Protein AF-A0A7Z9W0R3-F1 (afdb_monomer)

Foldseek 3Di:
DCVVVDVVVVVVVVVVVVVLVVLLVVLLVVLVVVLVPDDPVCNVVSVVVSVVSSVVSVVVSVVCVVVVPPD

Mean predicted aligned error: 11.1 Å

Secondary structure (DSSP, 8-state):
--STT-HHHHHHHHHHHHHHHHHHHHHHHHHHHHHHTS-TTTHHHHHHHHHHHHHHHHHHHHHHHHHHS--

Solvent-accessible surface area (backbone atoms only — not comparable to full-atom values): 4043 Å² total; per-residue (Å²): 141,61,77,90,77,39,66,68,59,56,50,51,50,51,49,53,53,48,54,55,48,51,65,58,46,56,55,50,50,54,34,54,56,56,33,71,73,46,59,82,86,48,32,64,55,36,48,50,55,33,51,50,51,44,50,48,51,51,51,51,49,53,48,47,52,56,67,55,66,77,123

Nearest PDB structures (foldseek):
  2rdc-assembly1_A  TM=6.606E-01  e=8.733E+00  Geobacter sulfurreducens PCA
  5jje-assembly1_B  TM=4.826E-01  e=7.659E+00  Natronomonas pharaonis

Structure (mmCIF, N/CA/C/O backbone):
data_AF-A0A7Z9W0R3-F1
#
_entry.id   AF-A0A7Z9W0R3-F1
#
loop_
_atom_site.group_PDB
_atom_site.id
_atom_site.type_symbol
_atom_site.label_atom_id
_atom_site.label_alt_id
_atom_site.label_comp_id
_atom_site.label_asym_id
_atom_site.label_entity_id
_atom_site.label_seq_id
_atom_site.pdbx_PDB_ins_code
_atom_site.Cartn_x
_atom_site.Cartn_y
_atom_site.Cartn_z
_atom_site.occupancy
_atom_site.B_iso_or_equiv
_atom_site.auth_seq_id
_atom_site.auth_comp_id
_atom_site.auth_asym_id
_atom_site.auth_atom_id
_atom_site.pdbx_PDB_model_num
ATOM 1 N N . MET A 1 1 ? 18.297 1.418 -34.285 1.00 50.44 1 MET A N 1
ATOM 2 C CA . MET A 1 1 ? 16.860 1.178 -34.017 1.00 50.44 1 MET A CA 1
ATOM 3 C C . MET A 1 1 ? 16.751 -0.142 -33.255 1.00 50.44 1 MET A C 1
ATOM 5 O O . MET A 1 1 ? 16.046 -1.043 -33.675 1.00 50.44 1 MET A O 1
ATOM 9 N N . ASP A 1 2 ? 17.470 -0.248 -32.130 1.00 62.72 2 ASP A N 1
ATOM 10 C CA . ASP A 1 2 ? 17.778 -1.531 -31.461 1.00 62.72 2 ASP A CA 1
ATOM 11 C C . ASP A 1 2 ? 17.410 -1.500 -29.968 1.00 62.72 2 ASP A C 1
ATOM 13 O O . ASP A 1 2 ? 17.688 -2.423 -29.212 1.00 62.72 2 ASP A O 1
ATOM 17 N N . TRP A 1 3 ? 16.760 -0.417 -29.532 1.00 57.53 3 TRP A N 1
ATOM 18 C CA . TRP A 1 3 ? 16.342 -0.207 -28.148 1.00 57.53 3 TRP A CA 1
ATOM 19 C C . TRP A 1 3 ? 15.197 -1.146 -27.746 1.00 57.53 3 TRP A C 1
ATOM 21 O O . TRP A 1 3 ? 15.156 -1.609 -26.616 1.00 57.53 3 TRP A O 1
ATOM 31 N N . ILE A 1 4 ? 14.307 -1.497 -28.679 1.00 64.25 4 ILE A N 1
ATOM 32 C CA . ILE A 1 4 ? 13.158 -2.383 -28.418 1.00 64.25 4 ILE A CA 1
ATOM 33 C C . ILE A 1 4 ? 13.586 -3.856 -28.283 1.00 64.25 4 ILE A C 1
ATOM 35 O O . ILE A 1 4 ? 12.942 -4.612 -27.559 1.00 64.25 4 ILE A O 1
ATOM 39 N N . GLY A 1 5 ? 14.675 -4.262 -28.948 1.00 69.50 5 GLY A N 1
ATOM 40 C CA . GLY A 1 5 ? 15.146 -5.651 -28.987 1.00 69.50 5 GLY A CA 1
ATOM 41 C C . GLY A 1 5 ? 16.108 -6.039 -27.866 1.00 69.50 5 GLY A C 1
ATOM 42 O O . GLY A 1 5 ? 16.588 -7.167 -27.871 1.00 69.50 5 GLY A O 1
ATOM 43 N N . ASN A 1 6 ? 16.418 -5.125 -26.940 1.00 72.00 6 ASN A N 1
ATOM 44 C CA . ASN A 1 6 ? 17.439 -5.342 -25.921 1.00 72.00 6 ASN A CA 1
ATOM 45 C C . ASN A 1 6 ? 16.811 -5.968 -24.655 1.00 72.00 6 ASN A C 1
ATOM 47 O O . ASN A 1 6 ? 16.109 -5.265 -23.917 1.00 72.00 6 ASN A O 1
ATOM 51 N N . PRO A 1 7 ? 17.003 -7.277 -24.399 1.00 77.31 7 PRO A N 1
ATOM 52 C CA . PRO A 1 7 ? 16.323 -7.987 -23.315 1.00 77.31 7 PRO A CA 1
ATOM 53 C C . PRO A 1 7 ? 16.681 -7.431 -21.931 1.00 77.31 7 PRO A C 1
ATOM 55 O O . PRO A 1 7 ? 15.820 -7.394 -21.054 1.00 77.31 7 PRO A O 1
ATOM 58 N N . ASP A 1 8 ? 17.896 -6.906 -21.752 1.00 81.81 8 ASP A N 1
ATOM 59 C CA . ASP A 1 8 ? 18.340 -6.284 -20.500 1.00 81.81 8 ASP A CA 1
ATOM 60 C C . ASP A 1 8 ? 17.466 -5.094 -20.078 1.00 81.81 8 ASP A C 1
ATOM 62 O O . ASP A 1 8 ? 17.188 -4.909 -18.893 1.00 81.81 8 ASP A O 1
ATOM 66 N N . MET A 1 9 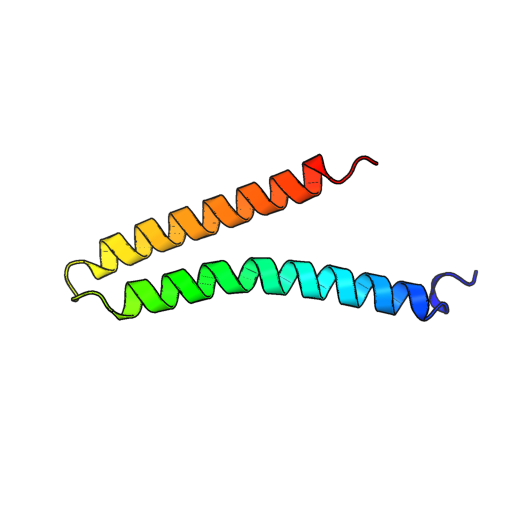? 16.962 -4.309 -21.036 1.00 82.31 9 MET A N 1
ATOM 67 C CA . MET A 1 9 ? 16.126 -3.142 -20.740 1.00 82.31 9 MET A CA 1
ATOM 68 C C . MET A 1 9 ? 14.727 -3.549 -20.265 1.00 82.31 9 MET A C 1
ATOM 70 O O . MET A 1 9 ? 14.189 -2.955 -19.332 1.00 82.31 9 MET A O 1
ATOM 74 N N . TRP A 1 10 ? 14.157 -4.600 -20.857 1.00 86.12 10 TRP A N 1
ATOM 75 C CA . TRP A 1 10 ? 12.882 -5.175 -20.423 1.00 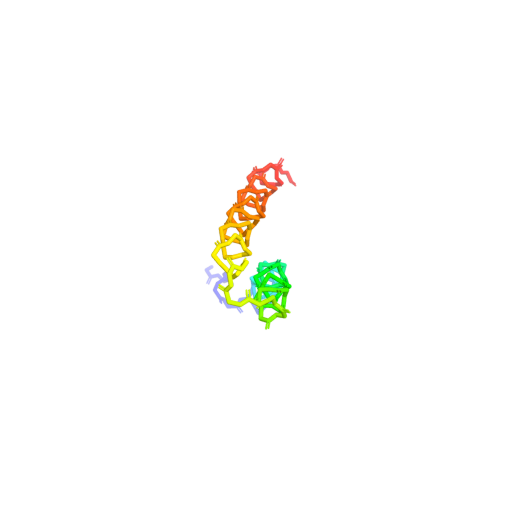86.12 10 TRP A CA 1
ATOM 76 C C . TRP A 1 10 ? 12.989 -5.824 -19.043 1.00 86.12 10 TRP A C 1
ATOM 78 O O . TRP A 1 10 ? 12.080 -5.680 -18.226 1.00 86.12 10 TRP A O 1
ATOM 88 N N . ILE A 1 11 ? 14.113 -6.484 -18.755 1.00 88.31 11 ILE A N 1
ATOM 89 C CA . ILE A 1 11 ? 14.390 -7.076 -17.442 1.00 88.31 11 ILE A CA 1
ATOM 90 C C . ILE A 1 11 ? 14.561 -5.982 -16.383 1.00 88.31 11 ILE A C 1
ATOM 92 O O . ILE A 1 11 ? 13.970 -6.080 -15.306 1.00 88.31 11 ILE A O 1
ATOM 96 N N . ALA A 1 12 ? 15.312 -4.918 -16.680 1.00 87.56 12 ALA A N 1
AT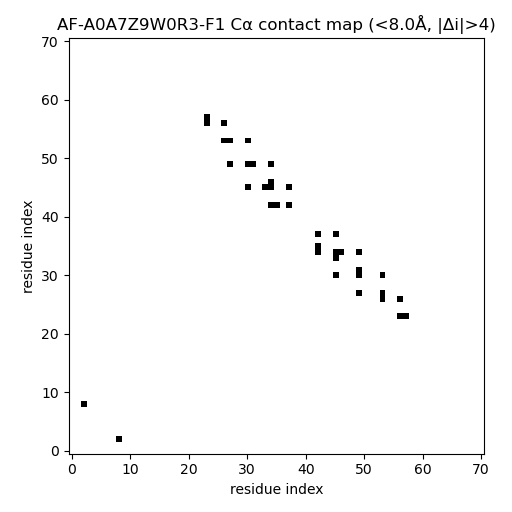OM 97 C CA . ALA A 1 12 ? 15.477 -3.784 -15.776 1.00 87.56 12 ALA A CA 1
ATOM 98 C C . ALA A 1 12 ? 14.134 -3.093 -15.484 1.00 87.56 12 ALA A C 1
ATOM 100 O O . ALA A 1 12 ? 13.811 -2.859 -14.321 1.00 87.56 12 ALA A O 1
ATOM 101 N N . LEU A 1 13 ? 13.314 -2.850 -16.512 1.00 87.31 13 LEU A N 1
ATOM 102 C CA . LEU A 1 13 ? 11.964 -2.291 -16.369 1.00 87.31 13 LEU A CA 1
ATOM 103 C C . LEU A 1 13 ? 11.043 -3.199 -15.548 1.00 87.31 13 LEU A C 1
ATOM 105 O O . LEU A 1 13 ? 10.357 -2.723 -14.643 1.00 87.31 13 LEU A O 1
ATOM 109 N N . GLY A 1 14 ? 11.044 -4.502 -15.830 1.00 89.62 14 GLY A N 1
ATOM 110 C CA . GLY A 1 14 ? 10.263 -5.485 -15.083 1.00 89.62 14 GLY A CA 1
ATOM 111 C C . GLY A 1 14 ? 10.675 -5.548 -13.614 1.00 89.62 14 GLY A C 1
ATOM 112 O O . GLY A 1 14 ? 9.818 -5.546 -12.733 1.00 89.62 14 GLY A O 1
ATOM 113 N N . THR A 1 15 ? 11.979 -5.517 -13.336 1.00 87.69 15 THR A N 1
ATOM 114 C CA . THR A 1 15 ? 12.519 -5.531 -11.969 1.00 87.69 15 THR A CA 1
ATOM 115 C C . THR A 1 15 ? 12.152 -4.254 -11.216 1.00 87.69 15 THR A C 1
ATOM 117 O O . THR A 1 15 ? 11.656 -4.341 -10.095 1.00 87.69 15 THR A O 1
ATOM 120 N N . LEU A 1 16 ? 12.311 -3.078 -11.837 1.00 86.81 16 LEU A N 1
ATOM 121 C CA . LEU A 1 16 ? 11.919 -1.795 -11.242 1.00 86.81 16 LEU A CA 1
ATOM 122 C C . LEU A 1 16 ? 10.424 -1.764 -10.912 1.00 86.81 16 LEU A C 1
ATOM 124 O O . LEU A 1 16 ? 10.043 -1.443 -9.791 1.00 86.81 16 LEU A O 1
ATOM 128 N N . THR A 1 17 ? 9.590 -2.174 -11.869 1.00 83.12 17 THR A N 1
ATOM 129 C CA . THR A 1 17 ? 8.132 -2.238 -11.702 1.00 83.12 17 THR A CA 1
ATOM 130 C C . THR A 1 17 ? 7.749 -3.216 -10.592 1.00 83.12 17 THR A C 1
ATOM 132 O O . THR A 1 17 ? 6.850 -2.948 -9.802 1.00 83.12 17 THR A O 1
ATOM 135 N N . THR A 1 18 ? 8.456 -4.341 -10.488 1.00 86.19 18 THR A N 1
ATOM 136 C CA . THR A 1 18 ? 8.207 -5.340 -9.444 1.00 86.19 18 THR A CA 1
ATOM 137 C C . THR A 1 18 ? 8.571 -4.804 -8.060 1.00 86.19 18 THR A C 1
ATOM 139 O O . THR A 1 18 ? 7.776 -4.948 -7.135 1.00 86.19 18 THR A O 1
ATOM 142 N N . LEU A 1 19 ? 9.726 -4.147 -7.906 1.00 83.62 19 LEU A N 1
ATOM 143 C CA . LEU A 1 19 ? 10.141 -3.547 -6.632 1.00 83.62 19 LEU A CA 1
ATOM 144 C C . LEU A 1 19 ? 9.183 -2.439 -6.180 1.00 83.62 19 LEU A C 1
ATOM 146 O O . LEU A 1 19 ? 8.826 -2.385 -5.006 1.00 83.62 19 LEU A O 1
ATOM 150 N N . GLU A 1 20 ? 8.717 -1.614 -7.117 1.00 77.75 20 GLU A N 1
ATOM 151 C CA . GLU A 1 20 ? 7.708 -0.574 -6.887 1.00 77.75 20 GLU A CA 1
ATOM 152 C C . GLU A 1 20 ? 6.390 -1.167 -6.359 1.00 77.75 20 GLU A C 1
ATOM 154 O O . GLU A 1 20 ? 5.814 -0.697 -5.375 1.00 77.75 20 GLU A O 1
ATOM 159 N N . ILE A 1 21 ? 5.925 -2.247 -6.994 1.00 78.12 21 ILE A N 1
ATOM 160 C CA . ILE A 1 21 ? 4.679 -2.928 -6.635 1.00 78.12 21 ILE A CA 1
ATOM 161 C C . ILE A 1 21 ? 4.801 -3.610 -5.270 1.00 78.12 21 ILE A C 1
ATOM 163 O O . ILE A 1 21 ? 3.888 -3.486 -4.455 1.00 78.12 21 ILE A O 1
ATOM 167 N N . VAL A 1 22 ? 5.911 -4.300 -4.993 1.00 79.56 22 VAL A N 1
ATOM 168 C CA . VAL A 1 22 ? 6.138 -4.982 -3.707 1.00 79.56 22 VAL A CA 1
ATOM 169 C C . VAL A 1 22 ? 6.154 -3.976 -2.557 1.00 79.56 22 VAL A C 1
ATOM 171 O O . VAL A 1 22 ? 5.433 -4.175 -1.580 1.00 79.56 22 VAL A O 1
ATOM 174 N N . LEU A 1 23 ? 6.869 -2.851 -2.700 1.00 73.38 23 LEU A N 1
ATOM 175 C CA . LEU A 1 23 ? 6.870 -1.794 -1.681 1.00 73.38 23 LEU A CA 1
ATOM 176 C C . LEU A 1 23 ? 5.470 -1.191 -1.463 1.00 73.38 23 LEU A C 1
ATOM 178 O O . LEU A 1 23 ? 5.114 -0.829 -0.341 1.00 73.38 23 LEU A O 1
ATOM 182 N N . GLY A 1 24 ? 4.662 -1.087 -2.522 1.00 66.81 24 GLY A N 1
ATOM 183 C CA . GLY A 1 24 ? 3.284 -0.602 -2.439 1.00 66.81 24 GLY A CA 1
ATOM 184 C C . GLY A 1 24 ? 2.305 -1.595 -1.796 1.00 66.81 24 GLY A C 1
ATOM 185 O O . GLY A 1 24 ? 1.391 -1.179 -1.078 1.00 66.81 24 GLY A O 1
ATOM 186 N N . ILE A 1 25 ? 2.484 -2.898 -2.034 1.00 72.75 25 ILE A N 1
ATOM 187 C CA . ILE A 1 25 ? 1.602 -3.965 -1.536 1.00 72.75 25 ILE A CA 1
ATOM 188 C C . ILE A 1 25 ? 1.795 -4.201 -0.037 1.00 72.75 25 ILE A C 1
ATOM 190 O O . ILE A 1 25 ? 0.796 -4.329 0.676 1.00 72.75 25 ILE A O 1
ATOM 194 N N . ASP A 1 26 ? 3.039 -4.204 0.450 1.00 73.31 26 ASP A N 1
ATOM 195 C CA . ASP A 1 26 ? 3.371 -4.496 1.854 1.00 73.31 26 ASP A CA 1
ATOM 196 C C . ASP A 1 26 ? 2.559 -3.620 2.834 1.00 73.31 26 ASP A C 1
ATOM 198 O O . ASP A 1 26 ? 1.975 -4.100 3.809 1.00 73.31 26 ASP A O 1
ATOM 202 N N . ASN A 1 27 ? 2.401 -2.333 2.502 1.00 69.88 27 ASN A N 1
ATOM 203 C CA . ASN A 1 27 ? 1.711 -1.353 3.341 1.00 69.88 27 ASN A CA 1
ATOM 204 C C . ASN A 1 27 ? 0.172 -1.503 3.348 1.00 69.88 27 ASN A C 1
ATOM 206 O O . ASN A 1 27 ? -0.467 -1.304 4.382 1.00 69.88 27 ASN A O 1
ATOM 210 N N . ILE A 1 28 ? -0.448 -1.880 2.222 1.00 69.62 28 ILE A N 1
ATOM 211 C CA . ILE A 1 28 ? -1.903 -2.125 2.153 1.00 69.62 28 ILE A CA 1
ATOM 212 C C . ILE A 1 28 ? -2.258 -3.441 2.859 1.00 69.62 28 ILE A C 1
ATOM 214 O O . ILE A 1 28 ? -3.268 -3.513 3.567 1.00 69.62 28 ILE A O 1
ATOM 218 N N . VAL A 1 29 ? -1.416 -4.468 2.711 1.00 74.31 29 VAL A N 1
ATOM 219 C CA . VAL A 1 29 ? -1.597 -5.776 3.354 1.00 74.31 29 VAL A CA 1
ATOM 220 C C . VAL A 1 29 ? -1.515 -5.647 4.876 1.00 74.31 29 VAL A C 1
ATOM 222 O O . VAL A 1 29 ? -2.411 -6.134 5.565 1.00 74.31 29 VAL A O 1
ATOM 225 N N . PHE A 1 30 ? -0.535 -4.913 5.414 1.00 71.81 30 PHE A N 1
ATOM 226 C CA . PHE A 1 30 ? -0.409 -4.685 6.860 1.00 71.81 30 PHE A CA 1
ATOM 227 C C . PHE A 1 30 ? -1.657 -4.019 7.458 1.00 71.81 30 PHE A C 1
ATOM 229 O O . PHE A 1 30 ? -2.181 -4.434 8.494 1.00 71.81 30 PHE A O 1
ATOM 236 N N . ILE A 1 31 ? -2.194 -3.027 6.752 1.00 69.81 31 ILE A N 1
ATOM 237 C CA . ILE A 1 31 ? -3.393 -2.291 7.149 1.00 69.81 31 ILE A CA 1
ATOM 238 C C . ILE A 1 31 ? -4.642 -3.172 7.103 1.00 69.81 31 ILE A C 1
ATOM 240 O O . ILE A 1 31 ? -5.456 -3.139 8.028 1.00 69.81 31 ILE A O 1
ATOM 244 N N . SER A 1 32 ? -4.788 -3.985 6.056 1.00 66.81 32 SER A N 1
ATOM 245 C CA . SER A 1 32 ? -5.910 -4.915 5.933 1.00 66.81 32 SER A CA 1
ATOM 246 C C . SER A 1 32 ? -5.863 -6.013 7.002 1.00 66.81 32 SER A C 1
ATOM 248 O O . SER A 1 32 ? -6.912 -6.419 7.503 1.00 66.81 32 SER A O 1
ATOM 250 N N . ILE A 1 33 ? -4.665 -6.463 7.393 1.00 74.19 33 ILE A N 1
ATOM 251 C CA . ILE A 1 33 ? -4.466 -7.441 8.471 1.00 74.19 33 ILE A CA 1
ATOM 252 C C . ILE A 1 33 ? -4.815 -6.832 9.835 1.00 74.19 33 ILE A C 1
ATOM 254 O O . ILE A 1 33 ? -5.535 -7.460 10.614 1.00 74.19 33 ILE A O 1
ATOM 258 N N . LEU A 1 34 ? -4.358 -5.608 10.131 1.00 69.94 34 LEU A N 1
ATOM 259 C CA . LEU A 1 34 ? -4.686 -4.934 11.392 1.00 69.94 34 LEU A CA 1
ATOM 260 C C . LEU A 1 34 ? -6.183 -4.624 11.499 1.00 69.94 34 LEU A C 1
ATOM 262 O O . LEU A 1 34 ? -6.788 -4.900 12.532 1.00 69.94 34 LEU A O 1
ATOM 266 N N . ALA A 1 35 ? -6.802 -4.103 10.436 1.00 68.25 35 ALA A N 1
ATOM 267 C CA . ALA A 1 35 ? -8.227 -3.774 10.436 1.00 68.25 35 ALA A CA 1
ATOM 268 C C . ALA A 1 35 ? -9.124 -5.013 10.602 1.00 68.25 35 ALA A C 1
ATOM 270 O O . ALA A 1 35 ? -10.168 -4.924 11.247 1.00 68.25 35 ALA A O 1
ATOM 271 N N . GLY A 1 36 ? -8.705 -6.171 10.077 1.00 66.94 36 GLY A N 1
ATOM 272 C CA . GLY A 1 36 ? -9.422 -7.440 10.232 1.00 66.94 36 GLY A CA 1
ATOM 273 C C . GLY A 1 36 ? -9.415 -8.003 11.658 1.00 66.94 36 GLY A C 1
ATOM 274 O O . GLY A 1 36 ? -10.252 -8.841 11.981 1.00 66.94 36 GLY A O 1
ATOM 275 N N . LYS A 1 37 ? -8.508 -7.535 12.526 1.00 71.31 37 LYS A N 1
ATOM 276 C CA . LYS A 1 37 ? -8.411 -7.976 13.925 1.00 71.31 37 LYS A CA 1
ATOM 277 C C . LYS A 1 37 ? -9.195 -7.119 14.922 1.00 71.31 37 LYS A C 1
ATOM 279 O O . LYS A 1 37 ? -9.239 -7.489 16.095 1.00 71.31 37 LYS A O 1
ATOM 284 N N . LEU A 1 38 ? -9.806 -6.006 14.502 1.00 67.56 38 LEU A N 1
ATOM 285 C CA . LEU A 1 38 ? -10.531 -5.122 15.418 1.00 67.56 38 LEU A CA 1
ATOM 286 C C . LEU A 1 38 ? -12.043 -5.423 15.488 1.00 67.56 38 LEU A C 1
ATOM 288 O O . LEU A 1 38 ? -12.666 -5.748 14.470 1.00 67.56 38 LEU A O 1
ATOM 292 N N . PRO A 1 39 ? -12.652 -5.271 16.683 1.00 63.81 39 PRO A N 1
ATOM 293 C CA . PRO A 1 39 ? -14.091 -5.411 16.884 1.00 63.81 39 PRO A CA 1
ATOM 294 C C . PRO A 1 39 ? -14.866 -4.352 16.089 1.00 63.81 39 PRO A C 1
ATOM 296 O O . PRO A 1 39 ? -14.355 -3.264 15.821 1.00 63.81 39 PRO A O 1
ATOM 299 N N . SER A 1 40 ? -16.106 -4.676 15.714 1.00 70.12 40 SER A N 1
ATOM 300 C CA . SER A 1 40 ? -16.943 -3.948 14.743 1.00 70.12 40 SER A CA 1
ATOM 301 C C . SER A 1 40 ? -17.051 -2.437 14.984 1.00 70.12 40 SER A C 1
ATOM 303 O O . SER A 1 40 ? -17.139 -1.671 14.029 1.00 70.12 40 SER A O 1
ATOM 305 N N . ASP A 1 41 ? -16.975 -2.009 16.243 1.00 75.12 41 ASP A N 1
ATOM 306 C CA . ASP A 1 41 ? -17.032 -0.602 16.652 1.00 75.12 41 ASP A CA 1
ATOM 307 C C . ASP A 1 41 ? -15.768 0.196 16.256 1.00 75.12 41 ASP A C 1
ATOM 309 O O . ASP A 1 41 ? -15.836 1.353 15.847 1.00 75.12 41 ASP A O 1
ATOM 313 N N . GLN A 1 42 ? -14.597 -0.451 16.257 1.00 68.62 42 GLN A N 1
ATOM 314 C CA . GLN A 1 42 ? -13.312 0.182 15.931 1.00 68.62 42 GLN A CA 1
ATOM 315 C C . GLN A 1 42 ? -12.864 -0.041 14.478 1.00 68.62 42 GLN A C 1
ATOM 317 O O . GLN A 1 42 ? -11.919 0.604 14.017 1.00 68.62 42 GLN A O 1
ATOM 322 N N . GLN A 1 43 ? -13.557 -0.891 13.711 1.00 69.62 43 GLN A N 1
ATOM 323 C CA . GLN A 1 43 ? -13.264 -1.117 12.287 1.00 69.62 43 GLN A CA 1
ATOM 324 C C . GLN A 1 43 ? -13.374 0.162 11.452 1.00 69.62 43 GLN A C 1
ATOM 326 O O . GLN A 1 43 ? -12.620 0.338 10.495 1.00 69.62 43 GLN A O 1
ATOM 331 N N . ALA A 1 44 ? -14.269 1.084 11.821 1.00 73.50 44 ALA A N 1
ATOM 332 C CA . ALA A 1 44 ? -14.407 2.372 11.145 1.00 73.50 44 ALA A CA 1
ATOM 333 C C . ALA A 1 44 ? -13.155 3.251 11.313 1.00 73.50 44 ALA A C 1
ATOM 335 O O . ALA A 1 44 ? -12.706 3.887 10.355 1.0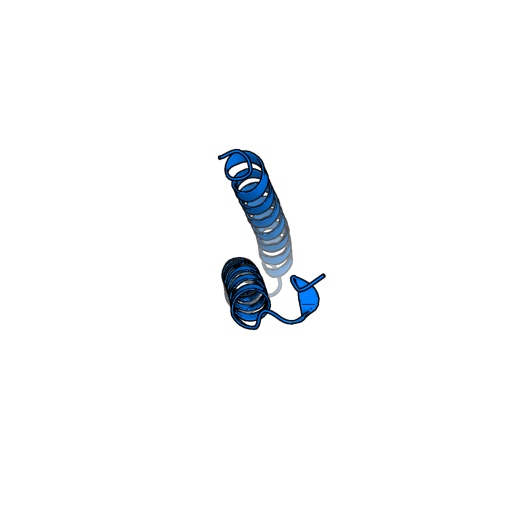0 73.50 44 ALA A O 1
ATOM 336 N N . VAL A 1 45 ? -12.564 3.250 12.512 1.00 71.44 45 VAL A N 1
ATOM 337 C CA . VAL A 1 45 ? -11.327 3.981 12.816 1.00 71.44 45 VAL A CA 1
ATOM 338 C C . VAL A 1 45 ? -10.136 3.287 12.164 1.00 71.44 45 VAL A C 1
ATOM 340 O O . VAL A 1 45 ? -9.359 3.948 11.481 1.00 71.44 45 VAL A O 1
AT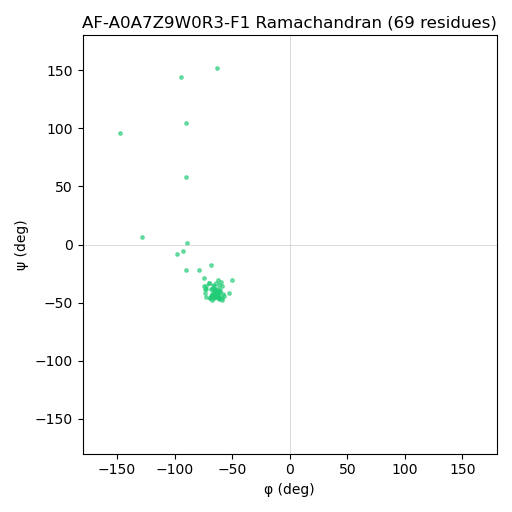OM 343 N N . ALA A 1 46 ? -10.040 1.959 12.262 1.00 73.31 46 ALA A N 1
ATOM 344 C CA . ALA A 1 46 ? -8.987 1.181 11.611 1.00 73.31 46 ALA A CA 1
ATOM 345 C C . ALA A 1 46 ? -9.008 1.330 10.082 1.00 73.31 46 ALA A C 1
ATOM 347 O O . ALA A 1 46 ? -7.954 1.486 9.470 1.00 73.31 46 ALA A O 1
ATOM 348 N N . ARG A 1 47 ? -10.192 1.378 9.454 1.00 72.19 47 ARG A N 1
ATOM 349 C CA . ARG A 1 47 ? -10.326 1.689 8.023 1.00 72.19 47 ARG A CA 1
ATOM 350 C C . ARG A 1 47 ? -9.836 3.089 7.694 1.00 72.19 47 ARG A C 1
ATOM 352 O O . ARG A 1 47 ? -9.145 3.239 6.698 1.00 72.19 47 ARG A O 1
ATOM 359 N N . ARG A 1 48 ? -10.176 4.112 8.486 1.00 76.19 48 ARG A N 1
ATOM 360 C CA . ARG A 1 48 ? -9.719 5.491 8.225 1.00 76.19 48 ARG A CA 1
ATOM 361 C C . ARG A 1 48 ? -8.220 5.643 8.424 1.00 76.19 48 ARG A C 1
ATOM 363 O O . ARG A 1 48 ? -7.563 6.187 7.547 1.00 76.19 48 ARG A O 1
ATOM 370 N N . VAL A 1 49 ? -7.683 5.142 9.534 1.00 72.94 49 VAL A N 1
ATOM 371 C CA . VAL A 1 49 ? -6.240 5.154 9.817 1.00 72.94 49 VAL A CA 1
ATOM 372 C C . VAL A 1 49 ? -5.498 4.364 8.745 1.00 72.94 49 VAL A C 1
ATOM 374 O O . VAL A 1 49 ? -4.489 4.828 8.228 1.00 72.94 49 VAL A O 1
ATOM 377 N N . GLY A 1 50 ? -6.063 3.235 8.328 1.00 74.31 50 GLY A N 1
ATOM 378 C CA . GLY A 1 50 ? -5.578 2.441 7.218 1.00 74.31 50 GLY A CA 1
ATOM 379 C C . GLY A 1 50 ? -5.578 3.171 5.873 1.00 74.31 50 GLY A C 1
ATOM 380 O O . GLY A 1 50 ? -4.594 3.174 5.143 1.00 74.31 50 GLY A O 1
ATOM 381 N N . LEU A 1 51 ? -6.671 3.847 5.538 1.00 74.62 51 LEU A N 1
ATOM 382 C CA . LEU A 1 51 ? -6.774 4.597 4.289 1.00 74.62 51 LEU A CA 1
ATOM 383 C C . LEU A 1 51 ? -5.801 5.787 4.270 1.00 74.62 51 LEU A C 1
ATOM 385 O O . LEU A 1 51 ? -5.159 6.048 3.256 1.00 74.62 51 LEU A O 1
ATOM 389 N N . VAL A 1 52 ? -5.667 6.490 5.399 1.00 75.69 52 VAL A N 1
ATOM 390 C CA . VAL A 1 52 ? -4.755 7.630 5.559 1.00 75.69 52 VAL A CA 1
ATOM 391 C C . VAL A 1 52 ? -3.300 7.169 5.516 1.00 75.69 52 VAL A C 1
ATOM 393 O O . VAL A 1 52 ? -2.513 7.758 4.786 1.00 75.69 52 VAL A O 1
ATOM 396 N N . ALA A 1 53 ? -2.935 6.090 6.210 1.00 69.94 53 ALA A N 1
ATOM 397 C CA . ALA A 1 53 ? -1.584 5.534 6.155 1.00 69.94 53 ALA A CA 1
ATOM 398 C C . ALA A 1 53 ? -1.241 4.977 4.760 1.00 69.94 53 ALA A C 1
ATOM 400 O O . ALA A 1 53 ? -0.120 5.165 4.289 1.00 69.94 53 ALA A O 1
ATOM 401 N N . ALA A 1 54 ? -2.202 4.380 4.047 1.00 71.62 54 ALA A N 1
ATOM 402 C CA . ALA A 1 54 ? -2.030 3.983 2.648 1.00 71.62 54 ALA A CA 1
ATOM 403 C C . ALA A 1 54 ? -1.800 5.192 1.728 1.00 71.62 54 ALA A C 1
ATOM 405 O O . ALA A 1 54 ? -0.917 5.155 0.873 1.00 71.62 54 ALA A O 1
ATOM 406 N N . MET A 1 55 ? -2.543 6.285 1.926 1.00 74.38 55 MET A N 1
ATOM 407 C CA . MET A 1 55 ? -2.334 7.536 1.193 1.00 74.38 55 MET A CA 1
ATOM 408 C C . MET A 1 55 ? -0.983 8.181 1.519 1.00 74.38 55 MET A C 1
ATOM 410 O O . MET A 1 55 ? -0.295 8.618 0.605 1.00 74.38 55 MET A O 1
ATOM 414 N N . VAL A 1 56 ? -0.561 8.201 2.785 1.00 73.25 56 VAL A N 1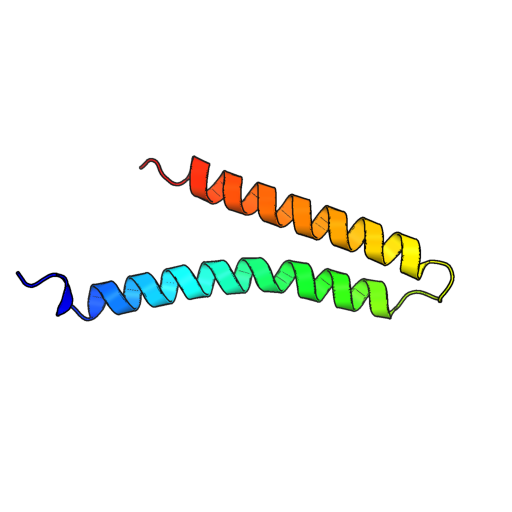
ATOM 415 C CA . VAL A 1 56 ? 0.734 8.762 3.209 1.00 73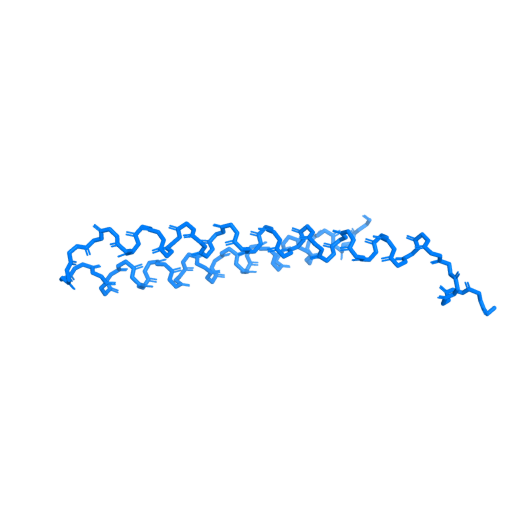.25 56 VAL A CA 1
ATOM 416 C C . VAL A 1 56 ? 1.896 7.954 2.646 1.00 73.25 56 VAL A C 1
ATOM 418 O O . VAL A 1 56 ? 2.828 8.547 2.114 1.00 73.25 56 VAL A O 1
ATOM 421 N N . ALA A 1 57 ? 1.835 6.623 2.685 1.00 66.56 57 ALA A N 1
ATOM 422 C CA . ALA A 1 57 ? 2.852 5.784 2.057 1.00 66.56 57 ALA A CA 1
ATOM 423 C C . ALA A 1 57 ? 2.895 6.002 0.542 1.00 66.56 57 ALA A C 1
ATOM 425 O O . ALA A 1 57 ? 3.972 6.109 -0.029 1.00 66.56 57 ALA A O 1
ATOM 426 N N . ARG A 1 58 ? 1.736 6.156 -0.107 1.00 70.06 58 ARG A N 1
ATOM 427 C CA . ARG A 1 58 ? 1.648 6.454 -1.540 1.00 70.06 58 ARG A CA 1
ATOM 428 C C . ARG A 1 58 ? 2.247 7.816 -1.884 1.00 70.06 58 ARG A C 1
ATOM 430 O O . ARG A 1 58 ? 2.982 7.918 -2.858 1.00 70.06 58 ARG A O 1
ATOM 437 N N . ILE A 1 59 ? 1.973 8.841 -1.078 1.00 70.75 59 ILE A N 1
ATOM 438 C CA . ILE A 1 59 ? 2.556 10.178 -1.228 1.00 70.75 59 ILE A CA 1
ATOM 439 C C . ILE A 1 59 ? 4.058 10.134 -0.953 1.00 70.75 59 ILE A C 1
ATOM 441 O O . ILE A 1 59 ? 4.804 10.704 -1.730 1.00 70.75 59 ILE A O 1
ATOM 445 N N . GLY A 1 60 ? 4.513 9.436 0.088 1.00 72.12 60 GLY A N 1
ATOM 446 C CA . GLY A 1 60 ? 5.930 9.291 0.425 1.00 72.12 60 GLY A CA 1
ATOM 447 C C . GLY A 1 60 ? 6.720 8.523 -0.633 1.00 72.12 60 GLY A C 1
ATOM 448 O O . GLY A 1 60 ? 7.836 8.918 -0.956 1.00 72.12 60 GLY A O 1
ATOM 449 N N . LEU A 1 61 ? 6.129 7.483 -1.225 1.00 62.56 61 LEU A N 1
ATOM 450 C CA . LEU A 1 61 ? 6.724 6.730 -2.327 1.00 62.56 61 LEU A CA 1
ATOM 451 C C . LEU A 1 61 ? 6.777 7.578 -3.602 1.00 62.56 61 LEU A C 1
ATOM 453 O O . LEU A 1 61 ? 7.838 7.695 -4.200 1.00 62.56 61 LEU A O 1
ATOM 457 N N . LEU A 1 62 ? 5.682 8.263 -3.954 1.00 65.62 62 LEU A N 1
ATOM 458 C CA . LEU A 1 62 ? 5.665 9.244 -5.046 1.00 65.62 62 LEU A CA 1
ATOM 459 C C . LEU A 1 62 ? 6.706 10.345 -4.834 1.00 65.62 62 LEU A C 1
ATOM 461 O O . LEU A 1 62 ? 7.425 10.672 -5.769 1.00 65.62 62 LEU A O 1
ATOM 465 N N . PHE A 1 63 ? 6.829 10.882 -3.618 1.00 66.25 63 PHE A N 1
ATOM 466 C CA . PHE A 1 63 ? 7.842 11.876 -3.272 1.00 66.25 63 PHE A CA 1
ATOM 467 C C . PHE A 1 63 ? 9.248 11.296 -3.356 1.00 66.25 63 PHE A C 1
ATOM 469 O O . PHE A 1 63 ? 10.144 11.991 -3.805 1.00 66.25 63 PHE A O 1
ATOM 476 N N . SER A 1 64 ? 9.458 10.042 -2.953 1.00 57.94 64 SER A N 1
ATOM 477 C CA . SER A 1 64 ? 10.753 9.375 -3.060 1.00 57.94 64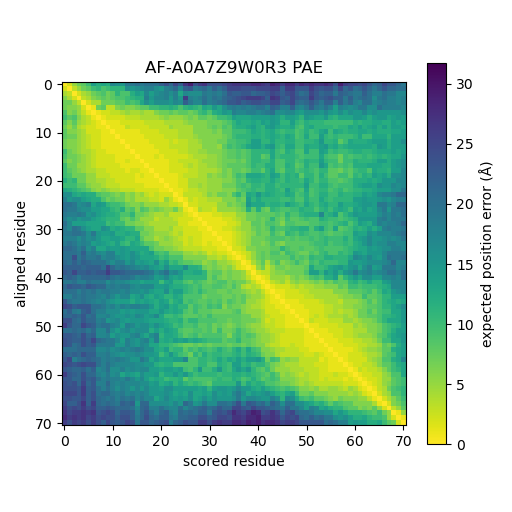 SER A CA 1
ATOM 478 C C . SER A 1 64 ? 11.125 9.146 -4.517 1.00 57.94 64 SER A C 1
ATOM 480 O O . SER A 1 64 ? 12.236 9.473 -4.892 1.00 57.94 64 SER A O 1
ATOM 482 N N . LEU A 1 65 ? 10.198 8.707 -5.367 1.00 59.94 65 LEU A N 1
ATOM 483 C CA . LEU A 1 65 ? 10.421 8.572 -6.807 1.00 59.94 65 LEU A CA 1
ATOM 484 C C . LEU A 1 65 ? 10.693 9.921 -7.473 1.00 59.94 65 LEU A C 1
ATOM 486 O O . LEU A 1 65 ? 11.634 10.034 -8.249 1.00 59.94 65 LEU A O 1
ATOM 490 N N . ILE A 1 66 ? 9.936 10.962 -7.124 1.00 60.19 66 ILE A N 1
ATOM 491 C CA . ILE A 1 66 ? 10.146 12.326 -7.630 1.00 60.19 66 ILE A CA 1
ATOM 492 C C . ILE A 1 66 ? 11.444 12.952 -7.099 1.00 60.19 66 ILE A C 1
ATOM 494 O O . ILE A 1 66 ? 12.144 13.618 -7.853 1.00 60.19 66 ILE A O 1
ATOM 498 N N . CYS A 1 67 ? 11.818 12.718 -5.838 1.00 53.22 67 CYS A N 1
ATOM 499 C CA . CYS A 1 67 ? 13.085 13.193 -5.272 1.00 53.22 67 CYS A CA 1
ATOM 500 C C . CYS A 1 67 ? 14.288 12.331 -5.679 1.00 53.22 67 CYS A C 1
ATOM 502 O O . CYS A 1 67 ? 15.413 12.819 -5.614 1.00 53.22 67 CYS A O 1
ATOM 504 N N . LYS A 1 68 ? 14.088 11.072 -6.084 1.00 48.69 68 LYS A N 1
ATOM 505 C CA . LYS A 1 68 ? 15.132 10.154 -6.571 1.00 48.69 68 LYS A CA 1
ATOM 506 C C . LYS A 1 68 ? 15.313 10.256 -8.092 1.00 48.69 68 LYS A C 1
ATOM 508 O O . LYS A 1 68 ? 16.390 9.947 -8.583 1.00 48.69 68 LYS A O 1
ATOM 513 N N . ALA A 1 69 ? 14.314 10.748 -8.825 1.00 47.19 69 ALA A N 1
ATOM 514 C CA . ALA A 1 69 ? 14.420 11.168 -10.220 1.00 47.19 69 ALA A CA 1
ATOM 515 C C . ALA A 1 69 ? 14.798 12.661 -10.308 1.00 47.19 69 ALA A C 1
ATOM 517 O O . ALA A 1 69 ? 14.044 13.478 -10.834 1.00 47.19 69 ALA A O 1
ATOM 518 N N . PRO A 1 70 ? 15.937 13.058 -9.720 1.00 44.72 70 PRO A N 1
ATOM 519 C CA . PRO A 1 70 ? 17.044 13.457 -10.584 1.00 44.72 70 PRO A CA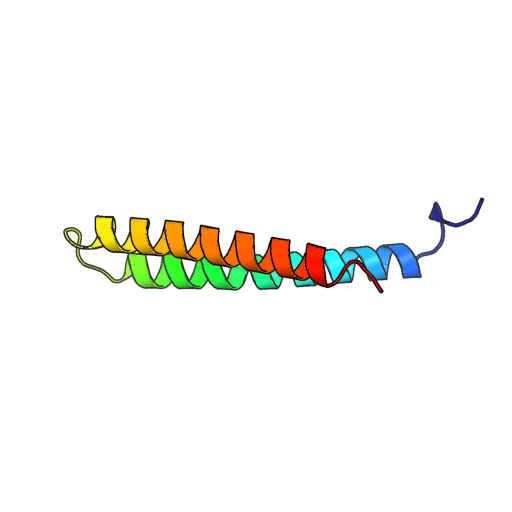 1
ATOM 520 C C . PRO A 1 70 ? 18.409 13.118 -9.959 1.00 44.72 70 PRO A C 1
ATOM 522 O O . PRO A 1 70 ? 18.936 13.900 -9.166 1.00 44.72 70 PRO A O 1
ATOM 525 N N . ARG A 1 71 ? 18.989 11.972 -10.332 1.00 40.88 71 ARG A N 1
ATOM 526 C CA . ARG A 1 71 ? 20.387 11.788 -10.782 1.00 40.88 71 ARG A CA 1
ATOM 527 C C . ARG A 1 71 ? 20.733 10.310 -10.908 1.00 40.88 71 ARG A C 1
ATOM 529 O O . ARG A 1 71 ? 20.521 9.570 -9.923 1.00 40.88 71 ARG A O 1
#

Sequence (71 aa):
MDWIGNPDMWIALGTLTTLEIVLGIDNIVFISILAGKLPSDQQAVARRVGLVAAMVARIGLLFSLICKAPR

Radius of gyration: 17.59 Å; Cα contacts (8 Å, |Δi|>4): 19; chains: 1; bounding box: 37×21×51 Å

pLDDT: mean 70.9, std 10.27, range [40.88, 89.62]